Protein AF-A0ABD3RY55-F1 (afdb_monomer_lite)

Radius of gyration: 14.56 Å; chains: 1; bounding box: 30×21×45 Å

pLDDT: mean 88.16, std 11.6, range [47.94, 97.56]

Organism: NCBI:txid382380

Sequence (72 aa):
MTDANHQQQHQKQQRILDELAVAKSELTSGDVSGLVYVQSSPGAAFLVVSRSEALRGVERKIEELSKIQDKG

Secondary structure (DSSP, 8-state):
-HHHHHHHHHHHHHHHHHHHHHHHHHHHSS---SEEEE-SSTTPPPEEEEHHHHHHHHHHHHHHHHHHHTT-

Structure (mmCIF, N/CA/C/O backbone):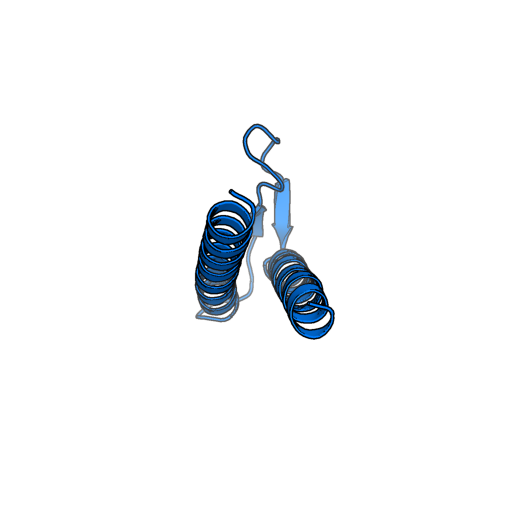
data_AF-A0ABD3RY55-F1
#
_entry.id   AF-A0ABD3RY55-F1
#
loop_
_atom_site.group_PDB
_atom_site.id
_atom_site.type_symbol
_atom_site.label_atom_id
_atom_site.label_alt_id
_atom_site.label_comp_id
_atom_site.label_asym_id
_atom_site.label_entity_id
_atom_site.label_seq_id
_atom_site.pdbx_PDB_ins_code
_atom_site.Cartn_x
_atom_site.Cartn_y
_atom_site.Cartn_z
_atom_site.occupancy
_atom_site.B_iso_or_equiv
_atom_site.auth_seq_id
_atom_site.auth_comp_id
_atom_site.auth_asym_id
_atom_site.auth_atom_id
_atom_site.pdbx_PDB_model_num
ATOM 1 N N . MET A 1 1 ? -10.731 13.734 30.531 1.00 57.12 1 MET A N 1
ATOM 2 C CA . MET A 1 1 ? -9.519 13.898 29.684 1.00 57.12 1 MET A CA 1
ATOM 3 C C . MET A 1 1 ? -9.245 12.687 28.785 1.00 57.12 1 MET A C 1
ATOM 5 O O . MET A 1 1 ? -8.402 12.787 27.906 1.00 57.12 1 MET A O 1
ATOM 9 N N . THR A 1 2 ? -9.952 11.568 28.948 1.00 61.34 2 THR A N 1
ATOM 10 C CA . THR A 1 2 ? -9.814 10.352 28.130 1.00 61.34 2 THR A CA 1
ATOM 11 C C . THR A 1 2 ? -10.452 10.472 26.744 1.00 61.34 2 THR A C 1
ATOM 13 O O . THR A 1 2 ? -9.881 9.975 25.781 1.00 61.34 2 THR A O 1
ATOM 16 N N . ASP A 1 3 ? -11.574 11.177 26.599 1.00 64.19 3 ASP A N 1
ATOM 17 C CA . ASP A 1 3 ? -12.341 11.188 25.337 1.00 64.19 3 ASP A CA 1
ATOM 18 C C . ASP A 1 3 ? -11.617 11.902 24.187 1.00 64.19 3 ASP A C 1
ATOM 20 O O . ASP A 1 3 ? -11.649 11.451 23.044 1.00 64.19 3 ASP A O 1
ATOM 24 N N . ALA A 1 4 ? -10.873 12.967 24.502 1.00 70.44 4 ALA A N 1
ATOM 25 C CA . ALA A 1 4 ? -10.069 13.699 23.524 1.00 70.44 4 ALA A CA 1
ATOM 26 C C . ALA A 1 4 ? -8.923 12.844 22.949 1.00 70.44 4 ALA A C 1
ATOM 28 O O . ALA A 1 4 ? -8.620 12.939 21.760 1.00 70.44 4 ALA A O 1
ATOM 29 N N . ASN A 1 5 ? -8.318 11.972 23.766 1.00 73.44 5 ASN A N 1
ATOM 30 C CA . ASN A 1 5 ? -7.257 11.068 23.315 1.00 73.44 5 ASN A CA 1
ATOM 31 C C . ASN A 1 5 ? -7.797 9.979 22.381 1.00 73.44 5 ASN A C 1
ATOM 33 O O . ASN A 1 5 ? -7.173 9.699 21.360 1.00 73.44 5 ASN A O 1
ATOM 37 N N . HIS A 1 6 ? -8.963 9.403 22.690 1.00 72.06 6 HIS A N 1
ATOM 38 C CA . HIS A 1 6 ? -9.590 8.403 21.822 1.00 72.06 6 HIS A CA 1
ATOM 39 C C . HIS A 1 6 ? -10.015 9.026 20.485 1.00 72.06 6 HIS A C 1
ATOM 41 O O . HIS A 1 6 ? -9.713 8.476 19.428 1.00 72.06 6 HIS A O 1
ATOM 47 N N . GLN A 1 7 ? -10.607 10.227 20.498 1.00 77.69 7 GLN A N 1
ATOM 48 C CA . GLN A 1 7 ? -10.955 10.941 19.263 1.00 77.69 7 GLN A CA 1
ATOM 49 C C . GLN A 1 7 ? -9.732 11.264 18.394 1.00 77.69 7 GLN A C 1
ATOM 51 O O . GLN A 1 7 ? -9.778 11.067 17.180 1.00 77.69 7 GLN A O 1
ATOM 56 N N . GLN A 1 8 ? -8.625 11.722 18.987 1.00 83.50 8 GLN A N 1
ATOM 57 C CA . GLN A 1 8 ? -7.394 11.982 18.233 1.00 83.50 8 GLN A CA 1
ATOM 58 C C . GLN A 1 8 ? -6.796 10.704 17.632 1.00 83.50 8 GLN A C 1
ATOM 60 O O . GLN A 1 8 ? -6.315 10.7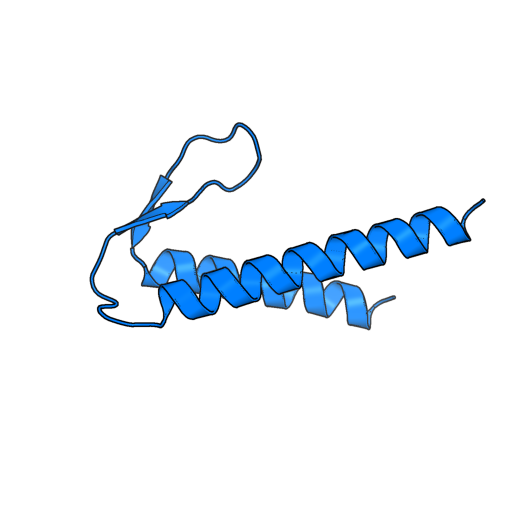28 16.497 1.00 83.50 8 GLN A O 1
ATOM 65 N N . GLN A 1 9 ? -6.843 9.583 18.358 1.00 84.12 9 GLN A N 1
ATOM 66 C CA . GLN A 1 9 ? -6.363 8.295 17.854 1.00 84.12 9 GLN A CA 1
ATOM 67 C C . GLN A 1 9 ? -7.206 7.792 16.679 1.00 84.12 9 GLN A C 1
ATOM 69 O O . GLN A 1 9 ? -6.632 7.423 15.654 1.00 84.12 9 GLN A O 1
ATOM 74 N N . HIS A 1 10 ? -8.537 7.871 16.769 1.00 83.81 10 HIS A N 1
ATOM 75 C CA . HIS A 1 10 ? -9.427 7.516 15.660 1.00 83.81 10 HIS A CA 1
ATOM 76 C C . HIS A 1 10 ? -9.201 8.401 14.430 1.00 83.81 10 HIS A C 1
ATOM 78 O O . HIS A 1 10 ? -9.087 7.890 13.318 1.00 83.81 10 HIS A O 1
ATOM 84 N N . GLN A 1 11 ? -9.055 9.718 14.608 1.00 88.31 11 GLN A N 1
ATOM 85 C CA . GLN A 1 11 ? -8.761 10.624 13.491 1.00 88.31 11 GLN A CA 1
ATOM 86 C C . GLN A 1 11 ? -7.420 10.305 12.825 1.00 88.31 11 GLN A C 1
ATOM 88 O O . GLN A 1 11 ? -7.316 10.333 11.600 1.00 88.31 11 GLN A O 1
ATOM 93 N N . LYS A 1 12 ? -6.386 9.994 13.615 1.00 89.75 12 LYS A N 1
ATOM 94 C CA . LYS A 1 12 ? -5.079 9.600 13.083 1.00 89.75 12 LYS A CA 1
ATOM 95 C C . LYS A 1 12 ? -5.169 8.284 12.314 1.00 89.75 12 LYS A C 1
ATOM 97 O O . LYS A 1 12 ? -4.600 8.180 11.234 1.00 89.75 12 LYS A O 1
ATOM 102 N N . GLN A 1 13 ? -5.880 7.300 12.855 1.00 89.19 13 GLN A N 1
ATOM 103 C CA . GLN A 1 13 ? -6.075 6.009 12.204 1.00 89.19 13 GLN A CA 1
ATOM 104 C C . GLN A 1 13 ? -6.827 6.153 10.878 1.00 89.19 13 GLN A C 1
ATOM 106 O O . GLN A 1 13 ? -6.390 5.580 9.884 1.00 89.19 13 GLN A O 1
ATOM 111 N N . GLN A 1 14 ? -7.889 6.964 10.841 1.00 91.44 14 GLN A N 1
ATOM 112 C CA . GLN A 1 14 ? -8.641 7.215 9.612 1.00 91.44 14 GLN A CA 1
ATOM 113 C C . GLN A 1 14 ? -7.760 7.845 8.529 1.00 91.44 14 GLN A C 1
ATOM 115 O O . GLN A 1 14 ? -7.753 7.362 7.404 1.00 91.44 14 GLN A O 1
ATOM 120 N N . ARG A 1 15 ? -6.935 8.843 8.876 1.00 93.81 15 ARG A N 1
ATOM 121 C CA . ARG A 1 15 ? -5.988 9.438 7.914 1.00 93.81 15 ARG A CA 1
ATOM 122 C C . ARG A 1 15 ? -5.015 8.409 7.343 1.00 93.81 15 ARG A C 1
ATOM 124 O O . ARG A 1 15 ? -4.761 8.417 6.147 1.00 93.81 15 ARG A O 1
ATOM 131 N N . ILE A 1 16 ? -4.500 7.505 8.181 1.00 93.25 16 ILE A N 1
ATOM 132 C CA . ILE A 1 16 ? -3.600 6.438 7.720 1.00 93.25 16 ILE A CA 1
ATOM 133 C C . ILE A 1 16 ? -4.333 5.494 6.754 1.00 93.25 16 ILE A C 1
ATOM 135 O O . ILE A 1 16 ? -3.753 5.074 5.757 1.00 93.25 16 ILE A O 1
ATOM 139 N N . LEU A 1 17 ? -5.598 5.158 7.022 1.00 94.50 17 LEU A N 1
ATOM 140 C CA . LEU A 1 17 ? -6.403 4.338 6.112 1.00 94.50 17 LEU A CA 1
ATOM 141 C C . LEU A 1 17 ? -6.640 5.039 4.769 1.00 94.50 17 LEU A C 1
ATOM 143 O O . LEU A 1 17 ? -6.516 4.393 3.730 1.00 94.50 17 LEU A O 1
ATOM 147 N N . ASP A 1 18 ? -6.910 6.345 4.782 1.00 95.69 18 ASP A N 1
ATOM 148 C CA . ASP A 1 18 ? -7.093 7.140 3.564 1.00 95.69 18 ASP A CA 1
ATOM 149 C C . ASP A 1 18 ? -5.794 7.185 2.732 1.00 95.69 18 ASP A C 1
ATOM 151 O O . ASP A 1 18 ? -5.813 6.946 1.524 1.00 95.69 18 ASP A O 1
ATOM 155 N N . GLU A 1 19 ? -4.641 7.400 3.377 1.00 95.56 19 GLU A N 1
ATOM 156 C CA . GLU A 1 19 ? -3.321 7.361 2.729 1.00 95.56 19 GLU A CA 1
ATOM 157 C C . GLU A 1 19 ? -3.017 5.981 2.121 1.00 95.56 19 GLU A C 1
ATOM 159 O O . GLU A 1 19 ? -2.549 5.880 0.983 1.00 95.56 19 GLU A O 1
ATOM 164 N N . LEU A 1 20 ? -3.321 4.901 2.847 1.00 96.06 20 LEU A N 1
ATOM 165 C CA . LEU A 1 20 ? -3.145 3.532 2.357 1.00 96.06 20 LEU A CA 1
ATOM 166 C C . LEU A 1 20 ? -4.086 3.213 1.188 1.00 96.06 20 LEU A C 1
ATOM 168 O O . LEU A 1 20 ? -3.686 2.494 0.272 1.00 96.06 20 LEU A O 1
ATOM 172 N N . ALA A 1 21 ? -5.309 3.750 1.184 1.00 96.31 21 ALA A N 1
ATOM 173 C CA . ALA A 1 21 ? -6.247 3.589 0.076 1.00 96.31 21 ALA A CA 1
ATOM 174 C C . ALA A 1 21 ? -5.724 4.257 -1.204 1.00 96.31 21 ALA A C 1
ATOM 176 O O . ALA A 1 21 ? -5.762 3.646 -2.277 1.00 96.31 21 ALA A O 1
ATOM 177 N N . VAL A 1 22 ? -5.159 5.463 -1.085 1.00 96.81 22 VAL A N 1
ATOM 178 C CA . VAL A 1 22 ? -4.488 6.143 -2.202 1.00 96.81 22 VAL A CA 1
ATOM 179 C C . VAL A 1 22 ? -3.294 5.322 -2.684 1.00 96.81 22 VAL A C 1
ATOM 181 O O . VAL A 1 22 ? -3.223 4.998 -3.867 1.00 96.81 22 VAL A O 1
ATOM 184 N N . ALA A 1 23 ? -2.405 4.891 -1.784 1.00 95.81 23 ALA A N 1
ATOM 185 C CA . ALA A 1 23 ? -1.250 4.070 -2.152 1.00 95.81 23 ALA A CA 1
ATOM 186 C C . ALA A 1 23 ? -1.662 2.766 -2.860 1.00 95.81 23 ALA A C 1
ATOM 188 O O . ALA A 1 23 ? -1.041 2.369 -3.845 1.00 95.81 23 ALA A O 1
ATOM 189 N N . LYS A 1 24 ? -2.740 2.114 -2.405 1.00 96.62 24 LYS A N 1
ATOM 190 C CA . LYS A 1 24 ? -3.300 0.924 -3.058 1.00 96.62 24 LYS A CA 1
ATOM 191 C C . LYS A 1 24 ? -3.767 1.228 -4.483 1.00 96.62 24 LYS A C 1
ATOM 193 O O . LYS A 1 24 ? -3.458 0.460 -5.395 1.00 96.62 24 LYS A O 1
ATOM 198 N N . SER A 1 25 ? -4.491 2.330 -4.678 1.00 95.69 25 SER A N 1
ATOM 199 C CA . SER A 1 25 ? -4.937 2.777 -6.003 1.00 95.69 25 SER A CA 1
ATOM 200 C C . SER A 1 25 ? -3.745 3.026 -6.928 1.00 95.69 25 SER A C 1
ATOM 202 O O . SER A 1 25 ? -3.689 2.476 -8.024 1.00 95.69 25 SER A O 1
ATOM 204 N N . GLU A 1 26 ? -2.740 3.765 -6.456 1.00 94.31 26 GLU A N 1
ATOM 205 C CA . GLU A 1 26 ? -1.528 4.060 -7.227 1.00 94.31 26 GLU A CA 1
ATOM 206 C C . GLU A 1 26 ? -0.737 2.806 -7.593 1.00 94.31 26 GLU A C 1
ATOM 208 O O . GLU A 1 26 ? -0.179 2.743 -8.681 1.00 94.31 26 GLU A O 1
ATOM 213 N N . LEU A 1 27 ? -0.698 1.794 -6.716 1.00 94.88 27 LEU A N 1
ATOM 214 C CA . LEU A 1 27 ? -0.003 0.523 -6.955 1.00 94.88 27 LEU A CA 1
ATOM 215 C C . LEU A 1 27 ? -0.754 -0.417 -7.908 1.00 94.88 27 LEU A C 1
ATOM 217 O O . LEU A 1 27 ? -0.125 -1.288 -8.518 1.00 94.88 27 LEU A O 1
ATOM 221 N N . THR A 1 28 ? -2.064 -0.234 -8.068 1.00 94.38 28 THR A N 1
ATOM 222 C CA . THR A 1 28 ? -2.928 -1.074 -8.916 1.00 94.38 28 THR A CA 1
ATOM 223 C C . THR A 1 28 ? -3.290 -0.429 -10.252 1.00 94.38 28 THR A C 1
ATOM 225 O O . THR A 1 28 ? -3.743 -1.130 -11.155 1.00 94.38 28 THR A O 1
ATOM 228 N N . SER A 1 29 ? -3.064 0.875 -10.408 1.00 91.69 29 SER A N 1
ATOM 229 C CA . SER A 1 29 ? -3.287 1.595 -11.659 1.00 91.69 29 SER A CA 1
ATOM 230 C C . SER A 1 29 ? -2.096 1.468 -12.621 1.00 91.69 29 SER A C 1
ATOM 232 O O . SER A 1 29 ? -0.938 1.387 -12.209 1.00 91.69 29 SER A O 1
ATOM 234 N N . GLY A 1 30 ? -2.385 1.4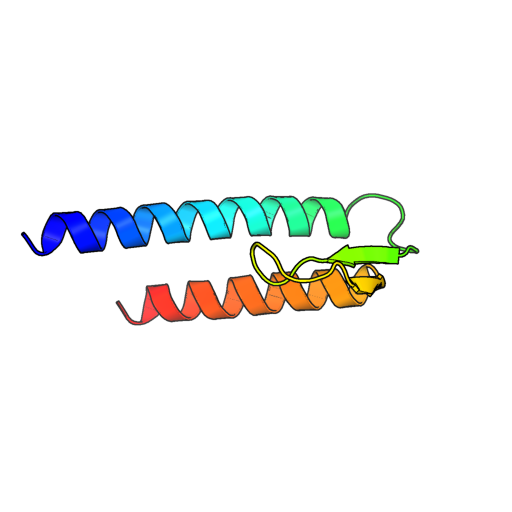81 -13.926 1.00 86.19 30 GLY A N 1
ATOM 235 C CA . GLY A 1 30 ? -1.368 1.542 -14.979 1.00 86.19 30 GLY A CA 1
ATOM 236 C C . GLY A 1 30 ? -0.510 0.280 -15.115 1.00 86.19 30 GLY A C 1
ATOM 237 O O . GLY A 1 30 ? -0.982 -0.840 -14.919 1.00 86.19 30 GLY A O 1
ATOM 238 N N . ASP A 1 31 ? 0.752 0.473 -15.505 1.00 83.62 31 ASP A N 1
ATOM 239 C CA . ASP A 1 31 ? 1.734 -0.606 -15.596 1.00 83.62 31 ASP A CA 1
ATOM 240 C C . ASP A 1 31 ? 2.152 -1.066 -14.191 1.00 83.62 31 ASP A C 1
ATOM 242 O O . ASP A 1 31 ? 2.766 -0.333 -13.410 1.00 83.62 31 ASP A O 1
ATOM 246 N N . VAL A 1 32 ? 1.795 -2.306 -13.864 1.00 83.06 32 VAL A N 1
ATOM 247 C CA . VAL A 1 32 ? 2.112 -2.948 -12.583 1.00 83.06 32 VAL A CA 1
ATOM 248 C C . VAL A 1 32 ? 3.485 -3.624 -12.586 1.00 83.06 32 VAL A C 1
ATOM 250 O O . VAL A 1 32 ? 3.918 -4.133 -11.548 1.00 83.06 32 VAL A O 1
ATOM 253 N N . SER A 1 33 ? 4.185 -3.626 -13.723 1.00 81.94 33 SER A N 1
ATOM 254 C CA . SER A 1 33 ? 5.566 -4.079 -13.824 1.00 81.94 33 SER A CA 1
ATOM 255 C C . SER A 1 33 ? 6.499 -2.929 -13.438 1.00 81.94 33 SER A C 1
ATOM 257 O O . SER A 1 33 ? 6.587 -1.896 -14.091 1.00 81.94 33 SER A O 1
ATOM 259 N N . GLY A 1 34 ? 7.153 -3.050 -12.284 1.00 89.12 34 GLY A N 1
ATOM 260 C CA . GLY A 1 34 ? 8.026 -1.986 -11.806 1.00 89.12 34 GLY A CA 1
ATOM 261 C C . GLY A 1 34 ? 8.475 -2.147 -10.365 1.00 89.12 34 GLY A C 1
ATOM 262 O O . GLY A 1 34 ? 7.923 -2.934 -9.586 1.00 8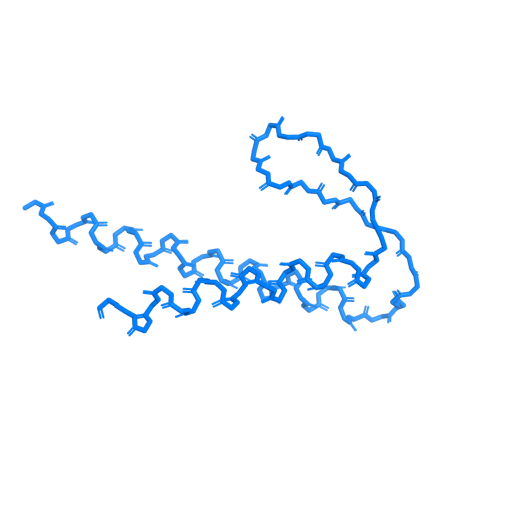9.12 34 GLY A O 1
ATOM 263 N N . LEU A 1 35 ? 9.499 -1.369 -10.032 1.00 95.31 35 LEU A N 1
ATOM 264 C CA . LEU A 1 35 ? 10.018 -1.219 -8.683 1.00 95.31 35 LEU A CA 1
ATOM 265 C C . LEU A 1 35 ? 9.523 0.099 -8.088 1.00 95.31 35 LEU A C 1
ATOM 267 O O . LEU A 1 35 ? 9.371 1.093 -8.796 1.00 95.31 35 LEU A O 1
ATOM 271 N N . VAL A 1 36 ? 9.287 0.099 -6.783 1.00 95.69 36 VAL A N 1
ATOM 272 C CA . VAL A 1 36 ? 8.891 1.274 -6.005 1.00 95.69 36 VAL A CA 1
ATOM 273 C C . VAL A 1 36 ? 9.760 1.394 -4.765 1.00 95.69 36 VAL A C 1
ATOM 275 O O . VAL A 1 36 ? 10.316 0.408 -4.276 1.00 95.69 36 VAL A O 1
ATOM 278 N N . TYR A 1 37 ? 9.854 2.615 -4.251 1.00 96.75 37 TYR A N 1
ATOM 279 C CA . TYR A 1 37 ? 10.500 2.894 -2.978 1.00 96.75 37 TYR A CA 1
ATOM 280 C C . TYR A 1 37 ? 9.471 2.820 -1.854 1.00 96.75 37 TYR A C 1
ATOM 282 O O . TYR A 1 37 ? 8.429 3.470 -1.918 1.00 96.75 37 TYR A O 1
ATOM 290 N N . VAL A 1 38 ? 9.775 2.053 -0.812 1.00 95.38 38 VAL A N 1
ATOM 291 C CA . VAL A 1 38 ? 8.944 1.934 0.390 1.00 95.38 38 VAL A CA 1
ATOM 292 C C . VAL A 1 38 ? 9.746 2.381 1.602 1.00 95.38 38 VAL A C 1
ATOM 294 O O . VAL A 1 38 ? 10.894 1.978 1.779 1.00 95.38 38 VAL A O 1
ATOM 297 N N . GLN A 1 39 ? 9.123 3.188 2.457 1.00 94.94 39 GLN A N 1
ATOM 298 C CA . GLN A 1 39 ? 9.648 3.566 3.764 1.00 94.94 39 GLN A CA 1
ATOM 299 C C . GLN A 1 39 ? 8.687 3.059 4.843 1.00 94.94 39 GLN A C 1
ATOM 301 O O . GLN A 1 39 ? 7.506 3.395 4.836 1.00 94.94 39 GLN A O 1
ATOM 306 N N . SER A 1 40 ? 9.179 2.226 5.762 1.00 86.94 40 SER A N 1
ATOM 307 C CA . SER A 1 40 ? 8.346 1.576 6.786 1.00 86.94 40 SER A CA 1
ATOM 308 C C . SER A 1 40 ? 7.984 2.488 7.962 1.00 86.94 40 SER A C 1
ATOM 310 O O . SER A 1 40 ? 6.957 2.282 8.608 1.00 86.94 40 SER A O 1
ATOM 312 N N . SER A 1 41 ? 8.814 3.489 8.252 1.00 88.25 41 SER A N 1
ATOM 313 C CA . SER A 1 41 ? 8.579 4.497 9.286 1.00 88.25 41 SER A CA 1
ATOM 314 C C . SER A 1 41 ? 9.380 5.774 9.003 1.00 88.25 41 SER A C 1
ATOM 316 O O . SER A 1 41 ? 10.392 5.719 8.297 1.00 88.25 41 SER A O 1
ATOM 318 N N . PRO A 1 42 ? 8.978 6.933 9.559 1.00 89.94 42 PRO A N 1
ATOM 319 C CA . PRO A 1 42 ? 9.769 8.155 9.453 1.00 89.94 42 PRO A CA 1
ATOM 320 C C . PRO A 1 42 ? 11.211 7.932 9.933 1.00 89.94 42 PRO A C 1
ATOM 322 O O . PRO A 1 42 ? 11.437 7.518 11.069 1.00 89.94 42 PRO A O 1
ATOM 325 N N . GLY A 1 43 ? 12.181 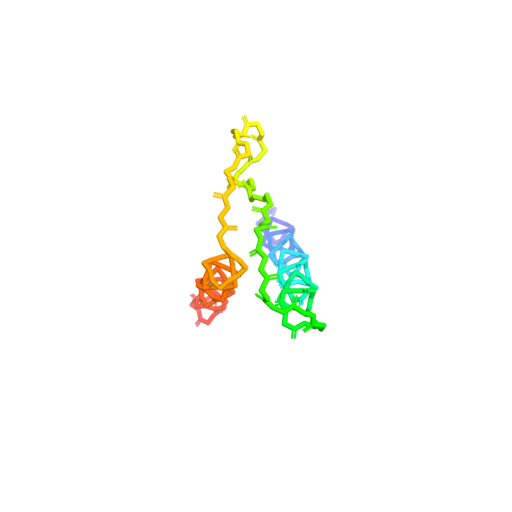8.192 9.054 1.00 94.44 43 GLY A N 1
ATOM 326 C CA . GLY A 1 43 ? 13.611 8.011 9.331 1.00 94.44 43 GLY A CA 1
ATOM 327 C C . GLY A 1 43 ? 14.176 6.633 8.967 1.00 94.44 43 GLY A C 1
ATOM 328 O O . GLY A 1 43 ? 15.393 6.462 9.004 1.00 94.44 43 GLY A O 1
ATOM 329 N N . ALA A 1 44 ? 13.343 5.667 8.566 1.00 94.69 44 ALA A N 1
ATOM 330 C CA . ALA A 1 44 ? 13.828 4.414 7.991 1.00 94.69 44 ALA A CA 1
ATOM 331 C C . ALA A 1 44 ? 14.442 4.642 6.600 1.00 94.69 44 ALA A C 1
ATOM 333 O O . ALA A 1 44 ? 14.041 5.554 5.871 1.00 94.69 44 ALA A O 1
ATOM 334 N N . ALA A 1 45 ? 15.389 3.783 6.215 1.00 96.44 45 ALA A N 1
ATOM 335 C CA . ALA A 1 45 ? 15.907 3.755 4.852 1.00 96.44 45 ALA A CA 1
ATOM 336 C C . ALA A 1 45 ? 14.805 3.358 3.856 1.00 96.44 45 ALA A C 1
ATOM 338 O O . ALA A 1 45 ? 13.919 2.562 4.177 1.00 96.44 45 ALA A O 1
ATOM 339 N N . PHE A 1 46 ? 14.887 3.889 2.636 1.00 96.50 46 PHE A N 1
ATOM 340 C CA . PHE A 1 46 ? 14.024 3.452 1.545 1.00 96.50 46 PHE A CA 1
ATOM 341 C C . PHE A 1 46 ? 14.468 2.080 1.042 1.00 96.50 46 PHE A C 1
ATOM 343 O O . PHE A 1 46 ? 15.635 1.878 0.707 1.00 96.50 46 PHE A O 1
ATOM 350 N N . LEU A 1 47 ? 13.519 1.154 0.958 1.00 96.38 47 LEU A N 1
ATOM 351 C CA . LEU A 1 47 ? 13.706 -0.147 0.333 1.00 96.38 47 LEU A CA 1
ATOM 352 C C . LEU A 1 47 ? 13.158 -0.107 -1.089 1.00 96.38 47 LEU A C 1
ATOM 354 O O . LEU A 1 47 ? 12.079 0.433 -1.325 1.00 96.38 47 LEU A O 1
ATOM 358 N N . VAL A 1 48 ? 13.894 -0.701 -2.024 1.00 97.56 48 VAL A N 1
ATOM 359 C CA . VAL A 1 48 ? 13.430 -0.906 -3.397 1.00 97.56 48 VAL A CA 1
ATOM 360 C C . VAL A 1 48 ? 12.770 -2.272 -3.465 1.00 97.56 48 VAL A C 1
ATOM 362 O O . VAL A 1 48 ? 13.431 -3.286 -3.255 1.00 97.56 48 VAL A O 1
ATOM 365 N N . VAL A 1 49 ? 11.474 -2.300 -3.753 1.00 96.56 49 VAL A N 1
ATOM 366 C CA . VAL A 1 49 ? 10.689 -3.538 -3.828 1.00 96.56 49 VAL A CA 1
ATOM 367 C C . VAL A 1 49 ? 9.850 -3.565 -5.096 1.00 96.56 49 VAL A C 1
ATOM 369 O O . VAL A 1 49 ? 9.589 -2.531 -5.709 1.00 96.56 49 VAL A O 1
ATOM 372 N N . SER A 1 50 ? 9.401 -4.752 -5.495 1.00 95.94 50 SER A N 1
ATOM 373 C CA . SER A 1 50 ? 8.413 -4.870 -6.572 1.00 95.94 50 SER A CA 1
ATOM 374 C C . SER A 1 50 ? 7.080 -4.224 -6.176 1.00 95.94 50 SER A C 1
ATOM 376 O O . SER A 1 50 ? 6.685 -4.265 -5.008 1.00 95.94 50 SER A O 1
ATOM 378 N N . ARG A 1 51 ? 6.338 -3.678 -7.150 1.00 94.88 51 ARG A N 1
ATOM 379 C CA . ARG A 1 51 ? 4.982 -3.144 -6.908 1.00 94.88 51 ARG A CA 1
ATOM 380 C C . ARG A 1 51 ? 4.055 -4.160 -6.242 1.00 94.88 51 ARG A C 1
ATOM 382 O O . ARG A 1 51 ? 3.288 -3.792 -5.360 1.00 94.88 51 ARG A O 1
ATOM 389 N N . SER A 1 52 ? 4.153 -5.438 -6.607 1.00 94.44 52 SER A N 1
ATOM 390 C CA . SER A 1 52 ? 3.343 -6.505 -6.004 1.00 94.44 52 SER A CA 1
ATOM 391 C C . SER A 1 52 ? 3.711 -6.781 -4.542 1.00 94.44 52 SER A C 1
ATOM 393 O O . SER A 1 52 ? 2.853 -7.137 -3.734 1.00 94.44 52 SER A O 1
ATOM 395 N N . GLU A 1 53 ? 4.976 -6.614 -4.157 1.00 95.44 53 GLU A N 1
ATOM 396 C CA . GLU A 1 53 ? 5.397 -6.683 -2.758 1.00 95.44 53 GLU A CA 1
ATOM 397 C C . GLU A 1 53 ? 4.921 -5.469 -1.956 1.00 95.44 53 GLU A C 1
ATOM 399 O O . GLU A 1 53 ? 4.366 -5.650 -0.870 1.00 95.44 53 GLU A O 1
ATOM 404 N N . ALA A 1 54 ? 5.041 -4.262 -2.517 1.00 96.31 54 ALA A N 1
ATOM 405 C CA . ALA A 1 54 ? 4.503 -3.049 -1.906 1.00 96.31 54 ALA A CA 1
ATOM 406 C C . ALA A 1 54 ? 2.980 -3.133 -1.710 1.00 96.31 54 ALA A C 1
ATOM 408 O O . ALA A 1 54 ? 2.489 -2.839 -0.621 1.00 96.31 54 ALA A O 1
ATOM 409 N N . LEU A 1 55 ? 2.243 -3.618 -2.717 1.00 96.12 55 LEU A N 1
ATOM 410 C CA . LEU A 1 55 ? 0.790 -3.796 -2.653 1.00 96.12 55 LEU A CA 1
ATOM 411 C C . LEU A 1 55 ? 0.394 -4.755 -1.528 1.00 96.12 55 LEU A C 1
ATOM 413 O O . LEU A 1 55 ? -0.448 -4.410 -0.702 1.00 96.12 55 LEU A O 1
ATOM 417 N N . ARG A 1 56 ? 1.065 -5.910 -1.422 1.00 96.25 56 ARG A N 1
ATOM 418 C CA . ARG A 1 56 ? 0.849 -6.851 -0.309 1.00 96.25 56 ARG A CA 1
ATOM 419 C C . ARG A 1 56 ? 1.141 -6.212 1.051 1.00 96.25 56 ARG A C 1
ATOM 421 O O . ARG A 1 56 ? 0.465 -6.521 2.027 1.00 96.25 56 ARG A O 1
ATOM 428 N N . GLY A 1 57 ? 2.145 -5.338 1.135 1.00 96.38 57 GLY A N 1
ATOM 429 C CA . GLY A 1 57 ? 2.441 -4.564 2.342 1.00 96.38 57 GLY A CA 1
ATOM 430 C C . GLY A 1 57 ? 1.304 -3.615 2.730 1.00 96.38 57 GLY A C 1
ATOM 431 O O . GLY A 1 57 ? 0.875 -3.624 3.884 1.00 96.38 57 GLY A O 1
ATOM 432 N N . VAL A 1 58 ? 0.782 -2.855 1.763 1.00 96.44 58 VAL A N 1
ATOM 433 C CA . VAL A 1 58 ? -0.357 -1.944 1.954 1.00 96.44 58 VAL A CA 1
ATOM 434 C C . VAL A 1 58 ? -1.612 -2.707 2.379 1.00 96.44 58 VAL A C 1
ATOM 436 O O . VAL A 1 58 ? -2.248 -2.334 3.361 1.00 96.44 58 VAL A O 1
ATOM 439 N N . GLU A 1 59 ? -1.945 -3.809 1.703 1.00 96.81 59 GLU A N 1
ATOM 440 C CA . GLU A 1 59 ? -3.130 -4.617 2.020 1.00 96.81 59 GLU A CA 1
ATOM 441 C C . GLU A 1 59 ? -3.074 -5.213 3.426 1.00 96.81 59 GLU A C 1
ATOM 443 O O . GLU A 1 59 ? -4.045 -5.095 4.174 1.00 96.81 59 GLU A O 1
ATOM 448 N N . ARG A 1 60 ? -1.918 -5.762 3.828 1.00 96.44 60 ARG A N 1
ATOM 449 C CA . ARG A 1 60 ? -1.715 -6.224 5.208 1.00 96.44 60 ARG A CA 1
ATOM 450 C C . ARG A 1 60 ? -1.901 -5.093 6.209 1.00 96.44 60 ARG A C 1
ATOM 452 O O . ARG A 1 60 ? -2.510 -5.305 7.253 1.00 96.44 60 ARG A O 1
ATOM 459 N N . LYS A 1 61 ? -1.402 -3.889 5.904 1.00 94.38 61 LYS A N 1
ATOM 460 C CA . LYS A 1 61 ? -1.503 -2.773 6.845 1.00 94.38 61 LYS A CA 1
ATOM 461 C C . LYS A 1 61 ? -2.935 -2.280 7.023 1.00 94.38 61 LYS A C 1
ATOM 463 O O . LYS A 1 61 ? -3.328 -1.973 8.147 1.00 94.38 61 LYS A O 1
ATOM 468 N N . ILE A 1 62 ? -3.707 -2.242 5.939 1.00 94.88 62 ILE A N 1
ATOM 469 C CA . ILE A 1 62 ? -5.144 -1.956 5.988 1.00 94.88 62 ILE A CA 1
ATOM 470 C C . ILE A 1 62 ? -5.841 -3.004 6.861 1.00 94.88 62 ILE A C 1
ATOM 472 O O . ILE A 1 62 ? -6.542 -2.639 7.798 1.00 94.88 62 IL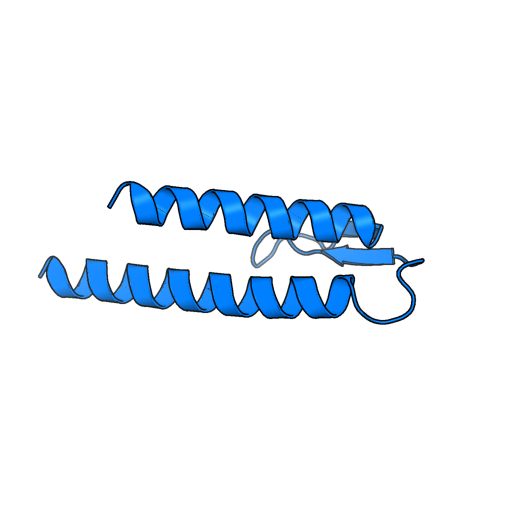E A O 1
ATOM 476 N N . GLU A 1 63 ? -5.589 -4.293 6.620 1.00 94.25 63 GLU A N 1
ATOM 477 C CA . GLU A 1 63 ? -6.204 -5.384 7.384 1.00 94.25 63 GLU A CA 1
ATOM 478 C C . GLU A 1 63 ? -5.879 -5.310 8.889 1.00 94.25 63 GLU A C 1
ATOM 480 O O . GLU A 1 63 ? -6.765 -5.478 9.729 1.00 94.25 63 GLU A O 1
ATOM 485 N N . GLU A 1 64 ? -4.623 -5.023 9.248 1.00 92.31 64 GLU A N 1
ATOM 486 C CA . GLU A 1 64 ? -4.205 -4.802 10.638 1.00 92.31 64 GLU A CA 1
ATOM 487 C C . GLU A 1 64 ? -4.971 -3.649 11.296 1.00 92.31 64 GLU A C 1
ATOM 489 O O . GLU A 1 64 ? -5.426 -3.782 12.432 1.00 92.31 64 GLU A O 1
ATOM 494 N N . LEU A 1 65 ? -5.115 -2.520 10.597 1.00 89.50 65 LEU A N 1
ATOM 495 C CA . LEU A 1 65 ? -5.775 -1.331 11.132 1.00 89.50 65 LEU A CA 1
ATOM 496 C C . LEU A 1 65 ? -7.294 -1.506 11.226 1.00 89.50 65 LEU A C 1
ATOM 498 O O . LEU A 1 65 ? -7.877 -1.057 12.209 1.00 89.50 65 LEU A O 1
ATOM 502 N N . SER A 1 66 ? -7.928 -2.194 10.275 1.00 85.50 66 SER A N 1
ATOM 503 C CA . SER A 1 66 ? -9.363 -2.502 10.331 1.00 85.50 66 SER A CA 1
ATOM 504 C C . SER A 1 66 ? -9.698 -3.461 11.477 1.00 85.50 66 SER A C 1
ATOM 506 O O . SER A 1 66 ? -10.653 -3.231 12.210 1.00 85.50 66 SER A O 1
ATOM 508 N N . LYS A 1 67 ? -8.859 -4.474 11.741 1.00 85.38 67 LYS A N 1
ATOM 509 C CA . LYS A 1 67 ? -9.039 -5.378 12.896 1.00 85.38 67 LYS A CA 1
ATOM 510 C C . LYS A 1 67 ? -8.936 -4.673 14.249 1.00 85.38 67 LYS A C 1
ATOM 512 O O . LYS A 1 67 ? -9.478 -5.169 15.233 1.00 85.38 67 LYS A O 1
ATOM 517 N N . ILE A 1 68 ? -8.191 -3.570 14.329 1.00 73.94 68 ILE A N 1
ATOM 518 C CA . ILE A 1 68 ? -8.101 -2.752 15.547 1.00 73.94 68 ILE A CA 1
ATOM 519 C C . ILE A 1 68 ? -9.404 -1.971 15.758 1.00 73.94 68 ILE A C 1
ATOM 521 O O . ILE A 1 68 ? -9.810 -1.788 16.900 1.00 73.94 68 ILE A O 1
ATOM 525 N N . GLN A 1 69 ? -10.078 -1.564 14.679 1.00 64.12 69 GLN A N 1
ATOM 526 C CA . GLN A 1 69 ? -11.360 -0.862 14.739 1.00 64.12 69 GLN A CA 1
ATOM 527 C C . GLN A 1 69 ? -12.502 -1.769 15.225 1.00 64.12 69 GLN A C 1
ATOM 529 O O . GLN A 1 69 ? -13.308 -1.329 16.034 1.00 64.12 69 GLN A O 1
ATOM 534 N N . ASP A 1 70 ? -12.528 -3.040 14.812 1.00 60.53 70 ASP A N 1
ATOM 535 C CA . ASP A 1 70 ? -13.567 -4.004 15.223 1.00 60.53 70 ASP A CA 1
ATOM 536 C C . ASP A 1 70 ? -13.439 -4.482 16.684 1.00 60.53 70 ASP A C 1
ATOM 538 O O . ASP A 1 70 ? -14.334 -5.143 17.210 1.00 60.53 70 ASP A O 1
ATOM 542 N N . LYS A 1 71 ? -12.306 -4.198 17.341 1.00 58.00 71 LYS A N 1
ATOM 543 C CA . LYS A 1 71 ? -12.026 -4.578 18.739 1.00 58.00 71 LYS A CA 1
ATOM 544 C C . LYS A 1 71 ? -12.175 -3.419 19.732 1.00 58.00 71 LYS A C 1
ATOM 546 O O . LYS A 1 71 ? -11.896 -3.629 20.914 1.00 58.00 71 LYS A O 1
ATOM 551 N N . GLY A 1 72 ? -12.524 -2.228 19.243 1.00 47.94 72 GLY A N 1
ATOM 552 C CA . GLY A 1 72 ? -12.738 -1.013 20.032 1.00 47.94 72 GLY A CA 1
ATOM 553 C C . GLY A 1 72 ? -14.168 -0.875 20.524 1.00 47.94 72 GLY A C 1
ATOM 554 O O . GLY A 1 72 ? -15.088 -1.238 19.760 1.00 47.94 72 GLY A O 1
#

Foldseek 3Di:
DVVVVVVVVVVVLVVLLVVLVVLLCVLPDDDQADWDWDDPDVPGDTDIDRSVVVNVVSVVVNVVSVVVVVVD